Protein AF-A0A0C2DU98-F1 (afdb_monomer)

Radius of gyration: 19.44 Å; Cα contacts (8 Å, |Δi|>4): 307; chains: 1; bounding box: 55×25×61 Å

pLDDT: mean 84.35, std 16.74, range [26.11, 98.25]

Structure (mmCIF, N/CA/C/O backbone):
data_AF-A0A0C2DU98-F1
#
_entry.id   AF-A0A0C2DU98-F1
#
loop_
_atom_site.group_PDB
_atom_site.id
_atom_site.type_symbol
_atom_site.label_atom_id
_atom_site.label_alt_id
_atom_site.label_comp_id
_atom_site.label_asym_id
_atom_site.label_entity_id
_atom_site.label_seq_id
_atom_site.pdbx_PDB_ins_code
_atom_site.Cartn_x
_atom_site.Cartn_y
_atom_site.Cartn_z
_atom_site.occupancy
_atom_site.B_iso_or_equiv
_atom_site.auth_seq_id
_atom_site.auth_comp_id
_atom_site.auth_asym_id
_atom_site.auth_atom_id
_atom_site.pdbx_PDB_model_num
ATOM 1 N N . MET A 1 1 ? 18.887 5.650 15.869 1.00 29.69 1 MET A N 1
ATOM 2 C CA . MET A 1 1 ? 17.649 5.194 15.207 1.00 29.69 1 MET A CA 1
ATOM 3 C C . MET A 1 1 ? 17.100 6.377 14.426 1.00 29.69 1 MET A C 1
ATOM 5 O O . MET A 1 1 ? 16.508 7.263 15.023 1.00 29.69 1 MET A O 1
ATOM 9 N N . LEU A 1 2 ? 17.440 6.481 13.140 1.00 26.11 2 LEU A N 1
ATOM 10 C CA . LEU A 1 2 ? 16.954 7.560 12.277 1.00 26.11 2 LEU A CA 1
ATOM 11 C C . LEU A 1 2 ? 15.523 7.211 11.868 1.00 26.11 2 LEU A C 1
ATOM 13 O O . LEU A 1 2 ? 15.318 6.303 11.069 1.00 26.11 2 LEU A O 1
ATOM 17 N N . ILE A 1 3 ? 14.541 7.896 12.451 1.00 34.53 3 ILE A N 1
ATOM 18 C CA . ILE A 1 3 ? 13.181 7.912 11.914 1.00 34.53 3 ILE A CA 1
ATOM 19 C C . ILE A 1 3 ? 13.256 8.842 10.704 1.00 34.53 3 ILE A C 1
ATOM 21 O O . ILE A 1 3 ? 13.202 10.062 10.845 1.00 34.53 3 ILE A O 1
ATOM 25 N N . ALA A 1 4 ? 13.499 8.278 9.523 1.00 40.28 4 ALA A N 1
ATOM 26 C CA . ALA A 1 4 ? 13.265 9.008 8.291 1.00 40.28 4 ALA A CA 1
ATOM 27 C C . ALA A 1 4 ? 11.758 9.279 8.236 1.00 40.28 4 ALA A C 1
ATOM 29 O O . ALA A 1 4 ? 10.958 8.347 8.179 1.00 40.28 4 ALA A O 1
ATOM 30 N N . TYR A 1 5 ? 11.364 10.548 8.331 1.00 46.00 5 TYR A N 1
ATOM 31 C CA . TYR A 1 5 ? 10.004 10.964 8.016 1.00 46.00 5 TYR A CA 1
ATOM 32 C C . TYR A 1 5 ? 9.820 10.739 6.513 1.00 46.00 5 TYR A C 1
ATOM 34 O O . TYR A 1 5 ? 10.169 11.591 5.700 1.00 46.00 5 TYR A O 1
ATOM 42 N N . TYR A 1 6 ? 9.389 9.539 6.134 1.00 60.34 6 TYR A N 1
ATOM 43 C CA . TYR A 1 6 ? 9.126 9.200 4.744 1.00 60.34 6 TYR A CA 1
ATOM 44 C C . TYR A 1 6 ? 7.938 10.042 4.269 1.00 60.34 6 TYR A C 1
ATOM 46 O O . TYR A 1 6 ? 6.834 9.93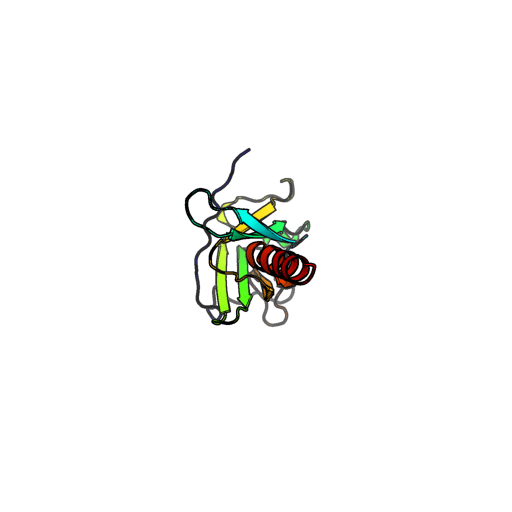1 4.803 1.00 60.34 6 TYR A O 1
ATOM 54 N N . ILE A 1 7 ? 8.177 10.936 3.307 1.00 71.88 7 ILE A N 1
ATOM 55 C CA . ILE A 1 7 ? 7.128 11.786 2.742 1.00 71.88 7 ILE A CA 1
ATOM 56 C C . ILE A 1 7 ? 6.336 10.937 1.751 1.00 71.88 7 ILE A C 1
ATOM 58 O O . ILE A 1 7 ? 6.823 10.594 0.675 1.00 71.88 7 ILE A O 1
ATOM 62 N N . PHE A 1 8 ? 5.110 10.599 2.133 1.00 82.88 8 PHE A N 1
ATOM 63 C CA . PHE A 1 8 ? 4.113 10.051 1.225 1.00 82.88 8 PHE A CA 1
ATOM 64 C C . PHE A 1 8 ? 3.344 11.196 0.578 1.00 82.88 8 PHE A C 1
ATOM 66 O O . PHE A 1 8 ? 2.906 12.121 1.263 1.00 82.88 8 PHE A O 1
ATOM 73 N N . ILE A 1 9 ? 3.161 11.120 -0.737 1.00 90.44 9 ILE A N 1
ATOM 74 C CA . ILE A 1 9 ? 2.390 12.102 -1.503 1.00 90.44 9 ILE A CA 1
ATOM 75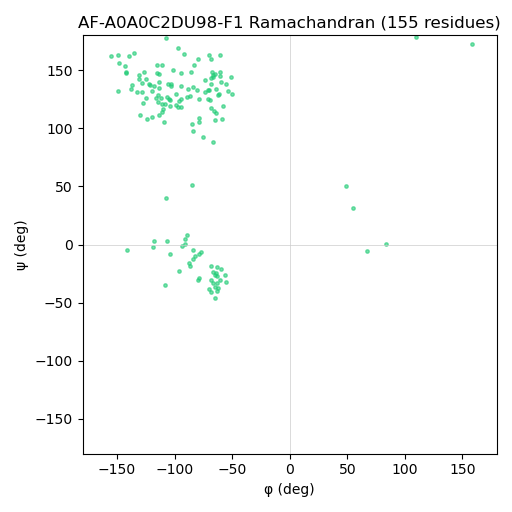 C C . ILE A 1 9 ? 1.059 11.465 -1.894 1.00 90.44 9 ILE A C 1
ATOM 77 O O . ILE A 1 9 ? 1.045 10.377 -2.466 1.00 90.44 9 ILE A O 1
ATOM 81 N N . THR A 1 10 ? -0.054 12.128 -1.587 1.00 93.00 10 THR A N 1
ATOM 82 C CA . THR A 1 10 ? -1.385 11.709 -2.047 1.00 93.00 10 THR A CA 1
ATOM 83 C C . THR A 1 10 ? -1.518 11.961 -3.547 1.00 93.00 10 THR A C 1
ATOM 85 O O . THR A 1 10 ? -1.188 13.049 -4.014 1.00 93.00 10 THR A O 1
ATOM 88 N N . VAL A 1 11 ? -2.025 10.975 -4.285 1.00 94.88 11 VAL A N 1
ATOM 89 C CA . VAL A 1 11 ? -2.201 11.026 -5.746 1.00 94.88 11 VAL A CA 1
ATOM 90 C C . VAL A 1 11 ? -3.566 10.480 -6.152 1.00 94.88 11 VAL A C 1
ATOM 92 O O . VAL A 1 11 ? -4.213 9.771 -5.374 1.00 94.88 11 VAL A O 1
ATOM 95 N N . ASP A 1 12 ? -3.986 10.749 -7.389 1.00 95.12 12 ASP A N 1
ATOM 96 C CA . ASP A 1 12 ? -5.127 10.035 -7.968 1.00 95.12 12 ASP A CA 1
ATOM 97 C C . ASP A 1 12 ? -4.748 8.562 -8.208 1.00 95.12 12 ASP A C 1
ATOM 99 O O . ASP A 1 12 ? -3.649 8.238 -8.666 1.00 95.12 12 ASP A O 1
ATOM 103 N N . CYS A 1 13 ? -5.648 7.630 -7.894 1.00 95.06 13 CYS A N 1
ATOM 104 C CA . CYS A 1 13 ? -5.353 6.204 -8.031 1.00 95.06 13 CYS A CA 1
ATOM 105 C C . CYS A 1 13 ? -5.091 5.7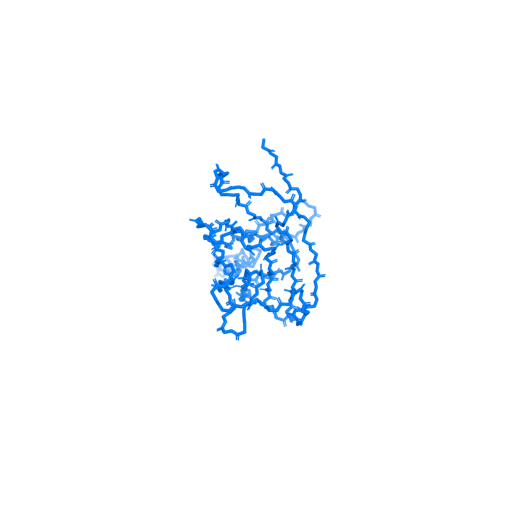56 -9.476 1.00 95.06 13 CYS A C 1
ATOM 107 O O . CYS A 1 13 ? -4.320 4.809 -9.688 1.00 95.06 13 CYS A O 1
ATOM 109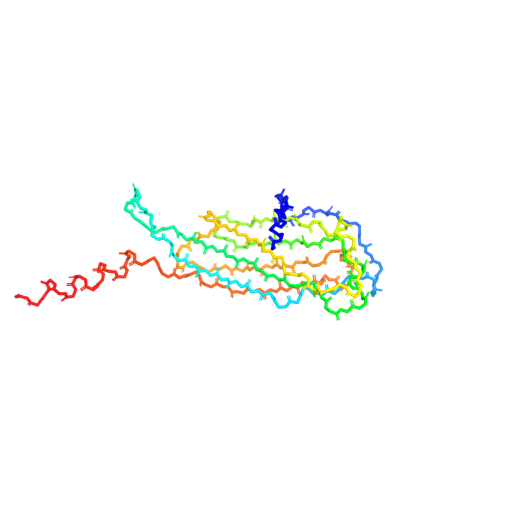 N N . ASN A 1 14 ? -5.669 6.460 -10.450 1.00 94.75 14 ASN A N 1
ATOM 110 C CA . ASN A 1 14 ? -5.496 6.243 -11.883 1.00 94.75 14 ASN A CA 1
ATOM 111 C C . ASN A 1 14 ? -4.350 7.076 -12.475 1.00 94.75 14 ASN A C 1
ATOM 113 O O . ASN A 1 14 ? -4.090 6.987 -13.676 1.00 94.75 14 ASN A O 1
ATOM 117 N N . GLU A 1 15 ? -3.652 7.871 -11.659 1.00 93.69 15 GLU A N 1
ATOM 118 C CA . GLU A 1 15 ? -2.535 8.684 -12.121 1.00 93.69 15 GLU A CA 1
ATOM 119 C C . GLU A 1 15 ? -1.412 7.808 -12.688 1.00 93.69 15 GLU A C 1
ATOM 121 O O . GLU A 1 15 ? -0.927 6.852 -12.065 1.00 93.69 15 GLU A O 1
ATOM 126 N N . LYS A 1 16 ? -0.972 8.159 -13.899 1.00 92.50 16 LYS A N 1
ATOM 127 C CA . LYS A 1 16 ? 0.179 7.535 -14.542 1.00 92.50 16 LYS A CA 1
ATOM 128 C C . LYS A 1 16 ? 1.458 8.213 -14.050 1.00 92.50 16 LYS A C 1
ATOM 130 O O . LYS A 1 16 ? 1.869 9.236 -14.582 1.00 92.50 16 LYS A O 1
ATOM 135 N N . LEU A 1 17 ? 2.102 7.595 -13.065 1.00 93.38 17 LEU A N 1
ATOM 136 C CA . LEU A 1 17 ? 3.304 8.139 -12.417 1.00 93.38 17 LEU A CA 1
ATOM 137 C C . LEU A 1 17 ? 4.590 7.937 -13.234 1.00 93.38 17 LEU A C 1
ATOM 139 O O . LEU A 1 17 ? 5.533 8.712 -13.113 1.00 93.38 17 LEU A O 1
ATOM 143 N N . PHE A 1 18 ? 4.645 6.881 -14.050 1.00 94.56 18 PHE A N 1
ATOM 144 C CA . PHE A 1 18 ? 5.806 6.539 -14.872 1.00 94.56 18 PHE A CA 1
ATOM 145 C C . PHE A 1 18 ? 5.368 5.976 -16.222 1.00 94.56 18 PHE A C 1
ATOM 147 O O . PHE A 1 18 ? 4.305 5.358 -16.343 1.00 94.56 18 PHE A O 1
ATOM 154 N N . ASP A 1 19 ? 6.218 6.137 -17.233 1.00 95.81 19 ASP A N 1
ATOM 155 C CA . ASP A 1 19 ? 6.060 5.412 -18.487 1.00 95.81 19 ASP A CA 1
ATOM 156 C C . ASP A 1 19 ? 6.328 3.910 -18.301 1.00 95.81 19 ASP A C 1
ATOM 158 O O . ASP A 1 19 ? 7.212 3.541 -17.519 1.00 95.81 19 ASP A O 1
ATOM 162 N N . PRO A 1 20 ? 5.583 3.034 -19.007 1.00 95.50 20 PRO A N 1
ATOM 163 C CA . PRO A 1 20 ? 5.818 1.602 -18.939 1.00 95.50 20 PRO A CA 1
ATOM 164 C C . PRO A 1 20 ? 7.232 1.239 -19.386 1.00 95.50 20 PRO A C 1
ATOM 166 O O . PRO A 1 20 ? 7.739 1.760 -20.381 1.00 95.50 20 PRO A O 1
ATOM 169 N N . VAL A 1 21 ? 7.847 0.295 -18.680 1.00 95.94 21 VAL A N 1
ATOM 170 C CA . VAL A 1 21 ? 9.142 -0.278 -19.064 1.00 95.94 21 VAL A CA 1
ATOM 171 C C . VAL A 1 21 ? 8.965 -1.522 -19.934 1.00 95.94 21 VAL A C 1
ATOM 173 O O . VAL A 1 21 ? 7.885 -2.112 -20.003 1.00 95.94 21 VAL A O 1
ATOM 176 N N . ALA A 1 22 ? 10.037 -1.935 -20.615 1.00 95.50 22 ALA A N 1
ATOM 177 C CA . ALA A 1 22 ? 10.047 -3.189 -21.366 1.00 95.50 22 ALA A CA 1
ATOM 178 C C . ALA A 1 22 ? 9.803 -4.395 -20.439 1.00 95.50 22 ALA A C 1
ATOM 180 O O . ALA A 1 22 ? 10.229 -4.393 -19.284 1.00 95.50 22 ALA A O 1
ATOM 181 N N . THR A 1 23 ? 9.160 -5.443 -20.955 1.00 94.62 23 THR A N 1
ATOM 182 C CA . THR A 1 23 ? 8.956 -6.703 -20.225 1.00 94.62 23 THR A CA 1
ATOM 183 C C . THR A 1 23 ? 10.280 -7.259 -19.695 1.00 94.62 23 THR A C 1
ATOM 185 O O . THR A 1 23 ? 11.271 -7.330 -20.423 1.00 94.62 23 THR A O 1
ATOM 188 N N . GLY A 1 24 ? 10.301 -7.642 -18.417 1.00 91.81 24 GLY A N 1
ATOM 189 C CA . GLY A 1 24 ? 11.496 -8.109 -17.713 1.00 91.81 24 GLY A CA 1
ATOM 190 C C . GLY A 1 24 ? 12.378 -6.984 -17.161 1.00 91.81 24 GLY A C 1
ATOM 191 O O . GLY A 1 24 ? 13.411 -7.264 -16.553 1.00 91.81 24 GLY A O 1
ATOM 192 N N . ARG A 1 25 ? 11.993 -5.715 -17.360 1.00 93.62 25 ARG A N 1
ATOM 193 C CA . ARG A 1 25 ? 12.616 -4.537 -16.730 1.00 93.62 25 ARG A CA 1
ATOM 194 C C . ARG A 1 25 ? 11.745 -3.923 -15.636 1.00 93.62 25 ARG A C 1
ATOM 196 O O . ARG A 1 25 ? 12.133 -2.901 -15.074 1.00 93.62 25 ARG A O 1
ATOM 203 N N . GLU A 1 26 ? 10.593 -4.517 -15.335 1.00 94.19 26 GLU A N 1
ATOM 204 C CA . GLU A 1 26 ? 9.825 -4.155 -14.148 1.00 94.19 26 GLU A CA 1
ATOM 205 C C . GLU A 1 26 ? 10.595 -4.497 -12.855 1.00 94.19 26 GLU A C 1
ATOM 207 O O . GLU A 1 26 ? 11.345 -5.482 -12.816 1.00 94.19 26 GLU A O 1
ATOM 212 N N . PRO A 1 27 ? 10.437 -3.702 -11.783 1.00 93.94 27 PRO A N 1
ATOM 213 C CA . PRO A 1 27 ? 11.022 -4.019 -10.498 1.00 93.94 27 PRO A CA 1
ATOM 214 C C . PRO A 1 27 ? 10.313 -5.223 -9.865 1.00 93.94 27 PRO A C 1
ATOM 216 O O . PRO A 1 27 ? 9.194 -5.586 -10.232 1.00 93.94 27 PRO A O 1
ATOM 219 N N . PRO A 1 28 ? 10.938 -5.847 -8.869 1.00 93.56 28 PRO A N 1
ATOM 220 C CA . PRO A 1 28 ? 10.288 -6.866 -8.058 1.00 93.56 28 PRO A CA 1
ATOM 221 C C . PRO A 1 28 ? 9.172 -6.317 -7.159 1.00 93.56 28 PRO A C 1
ATOM 223 O O . PRO A 1 28 ? 9.135 -5.140 -6.800 1.00 93.56 28 PRO A O 1
ATOM 226 N N . GLU A 1 29 ? 8.295 -7.218 -6.728 1.00 95.44 29 GLU A N 1
ATOM 227 C CA . GLU A 1 29 ? 7.263 -6.967 -5.719 1.00 95.44 29 GLU A CA 1
ATOM 228 C C . GLU A 1 29 ? 7.873 -6.691 -4.343 1.00 95.44 29 GLU A C 1
ATOM 230 O O . GLU A 1 29 ? 8.875 -7.308 -3.977 1.00 95.44 29 GLU A O 1
ATOM 235 N N . ALA A 1 30 ? 7.244 -5.787 -3.584 1.00 94.12 30 ALA A N 1
ATOM 236 C CA . ALA A 1 30 ? 7.582 -5.506 -2.190 1.00 94.12 30 ALA A CA 1
ATOM 237 C C . ALA A 1 30 ? 7.653 -6.789 -1.348 1.00 94.12 30 ALA A C 1
ATOM 239 O O . ALA A 1 30 ? 6.848 -7.705 -1.519 1.00 94.12 30 ALA A O 1
ATOM 240 N N . HIS A 1 31 ? 8.582 -6.838 -0.395 1.00 91.94 31 HIS A N 1
ATOM 241 C CA . HIS A 1 31 ? 8.740 -7.995 0.479 1.00 91.94 31 HIS A CA 1
ATOM 242 C C . HIS A 1 31 ? 8.112 -7.747 1.855 1.00 91.94 31 HIS A C 1
ATOM 244 O O . HIS A 1 31 ? 8.077 -6.614 2.331 1.00 91.94 31 HIS A O 1
ATOM 250 N N . ASP A 1 32 ? 7.639 -8.818 2.502 1.00 94.06 32 ASP A N 1
ATOM 251 C CA . ASP A 1 32 ? 7.171 -8.807 3.896 1.00 94.06 32 ASP A CA 1
ATOM 252 C C . ASP A 1 32 ? 6.194 -7.657 4.217 1.00 94.06 32 ASP A C 1
ATOM 254 O O . ASP A 1 32 ? 6.384 -6.901 5.171 1.00 94.06 32 ASP A O 1
ATOM 258 N N . VAL A 1 33 ? 5.154 -7.503 3.388 1.00 96.69 33 VAL A N 1
ATOM 259 C CA . VAL A 1 33 ? 4.087 -6.515 3.610 1.00 96.69 33 VAL A CA 1
ATOM 260 C C . VAL A 1 33 ? 3.251 -6.928 4.822 1.00 96.69 33 VAL A C 1
ATOM 262 O O . VAL A 1 33 ? 2.694 -8.031 4.857 1.00 96.69 33 VAL A O 1
ATOM 265 N N . ARG A 1 34 ? 3.135 -6.029 5.798 1.00 97.50 34 ARG A N 1
ATOM 266 C CA . ARG A 1 34 ? 2.391 -6.204 7.048 1.00 97.50 34 ARG A CA 1
ATOM 267 C C . ARG A 1 34 ? 1.407 -5.063 7.242 1.00 97.50 34 ARG A C 1
ATOM 269 O O . ARG A 1 34 ? 1.655 -3.940 6.812 1.00 97.50 34 ARG A O 1
ATOM 276 N N . VAL A 1 35 ? 0.299 -5.385 7.897 1.00 97.81 35 VAL A N 1
ATOM 277 C CA . VAL A 1 35 ? -0.740 -4.437 8.293 1.00 97.81 35 VAL A CA 1
ATOM 278 C C . VAL A 1 35 ? -1.009 -4.696 9.765 1.00 97.81 35 VAL A C 1
ATOM 280 O O . VAL A 1 35 ? -1.512 -5.761 10.120 1.00 97.81 35 VAL A O 1
ATOM 283 N N . GLU A 1 36 ? -0.630 -3.751 10.611 1.00 97.44 36 GLU A N 1
ATOM 284 C CA . GLU A 1 36 ? -0.778 -3.835 12.058 1.00 97.44 36 GLU A CA 1
ATOM 285 C C . GLU A 1 36 ? -1.735 -2.734 12.510 1.00 97.44 36 GLU A C 1
ATOM 287 O O . GLU A 1 36 ? -1.561 -1.568 12.170 1.00 97.44 36 GLU A O 1
ATOM 292 N N . ALA A 1 37 ? -2.778 -3.105 13.247 1.00 95.75 37 ALA A N 1
ATOM 293 C CA . ALA A 1 37 ? -3.822 -2.184 13.679 1.00 95.75 37 ALA A CA 1
ATOM 294 C C . ALA A 1 37 ? -4.034 -2.306 15.186 1.00 95.75 37 ALA A C 1
ATOM 296 O O . ALA A 1 37 ? -4.199 -3.412 15.708 1.00 95.75 37 ALA A O 1
ATOM 297 N N . PHE A 1 38 ? -4.053 -1.176 15.888 1.00 92.62 38 PHE A N 1
ATOM 298 C CA . PHE A 1 38 ? -4.279 -1.139 17.328 1.00 92.62 38 PHE A CA 1
ATOM 299 C C . PHE A 1 38 ? -5.126 0.062 17.747 1.00 92.62 38 PHE A C 1
ATOM 301 O O . PHE A 1 38 ? -5.085 1.137 17.153 1.00 92.62 38 PHE A O 1
ATOM 308 N N . ALA A 1 39 ? -5.915 -0.137 18.800 1.00 91.62 39 ALA A N 1
ATOM 309 C CA . ALA A 1 39 ? -6.742 0.900 19.395 1.00 91.62 39 ALA A CA 1
ATOM 310 C C . ALA A 1 39 ? -5.947 1.645 20.474 1.00 91.62 39 ALA A C 1
ATOM 312 O O . ALA A 1 39 ? -5.427 1.029 21.406 1.00 91.62 39 ALA A O 1
ATOM 313 N N . LYS A 1 40 ? -5.887 2.972 20.382 1.00 88.31 40 LYS A N 1
ATOM 314 C CA . LYS A 1 40 ? -5.267 3.842 21.381 1.00 88.31 40 LYS A CA 1
ATOM 315 C C . LYS A 1 40 ? -6.345 4.543 22.199 1.00 88.31 40 LYS A C 1
ATOM 317 O O . LYS A 1 40 ? -7.216 5.205 21.643 1.00 88.31 40 LYS A O 1
ATOM 322 N N . ALA A 1 41 ? -6.289 4.413 23.522 1.00 85.88 41 ALA A N 1
ATOM 323 C CA . ALA A 1 41 ? -7.173 5.161 24.413 1.00 85.88 41 ALA A CA 1
ATOM 324 C C . ALA A 1 41 ? -6.803 6.653 24.405 1.00 85.88 41 ALA A C 1
ATOM 326 O O . ALA A 1 41 ? -5.627 7.009 24.538 1.00 85.88 41 ALA A O 1
ATOM 327 N N . MET A 1 42 ? -7.801 7.526 24.270 1.00 83.44 42 MET A N 1
ATOM 328 C CA . MET A 1 42 ? -7.588 8.972 24.212 1.00 83.44 42 MET A CA 1
ATOM 329 C C . MET A 1 42 ? -7.754 9.593 25.600 1.00 83.44 42 MET A C 1
ATOM 331 O O . MET A 1 42 ? -8.817 9.544 26.202 1.00 83.44 42 MET A O 1
ATOM 335 N N . ALA A 1 43 ? -6.696 10.214 26.128 1.00 73.00 43 ALA A N 1
ATOM 336 C CA . ALA A 1 43 ? -6.688 10.719 27.507 1.00 73.00 43 ALA A CA 1
ATOM 337 C C . ALA A 1 43 ? -7.632 11.915 27.762 1.00 73.00 43 ALA A C 1
ATOM 339 O O . ALA A 1 43 ? -7.915 12.234 28.912 1.00 73.00 43 ALA A O 1
ATOM 340 N N . ARG A 1 44 ? -8.076 12.618 26.710 1.00 68.06 44 ARG A N 1
ATOM 341 C CA . ARG A 1 44 ? -8.884 13.853 26.809 1.00 68.06 44 ARG A CA 1
ATOM 342 C C . ARG A 1 44 ? -10.273 13.749 26.172 1.00 68.06 44 ARG A C 1
ATOM 344 O O . ARG A 1 44 ? -11.019 14.721 26.211 1.00 68.06 44 ARG A O 1
ATOM 351 N N . GLN A 1 45 ? -10.608 12.611 25.572 1.00 65.38 45 GLN A N 1
ATOM 352 C CA . GLN A 1 45 ? -11.898 12.355 24.933 1.00 65.38 45 GLN A CA 1
ATOM 353 C C . GLN A 1 45 ? -12.348 10.947 25.312 1.00 65.38 45 GLN A C 1
ATOM 355 O O . GLN A 1 45 ? -11.533 10.028 25.299 1.00 65.38 45 GLN A O 1
ATOM 360 N N . GLU A 1 46 ? -13.627 10.762 25.638 1.00 67.06 46 GLU A N 1
ATOM 361 C CA . GLU A 1 46 ? -14.176 9.412 25.773 1.00 67.06 46 GLU A CA 1
ATOM 362 C C . GLU A 1 46 ? -14.145 8.730 24.401 1.00 67.06 46 GLU A C 1
ATOM 364 O O . GLU A 1 46 ? -14.908 9.084 23.505 1.00 67.06 46 GLU A O 1
ATOM 369 N N . GLY A 1 47 ? -13.232 7.775 24.218 1.00 81.31 47 GLY A N 1
ATOM 370 C CA . GLY A 1 47 ? -13.128 7.025 22.972 1.00 81.31 47 GLY A CA 1
ATOM 371 C C . GLY A 1 47 ? -11.768 6.376 22.741 1.00 81.31 47 GLY A C 1
ATOM 372 O O . GLY A 1 47 ? -10.795 6.599 23.470 1.00 81.31 47 GLY A O 1
ATOM 373 N N . HIS A 1 48 ? -11.719 5.567 21.687 1.00 88.25 48 HIS A N 1
ATOM 374 C CA . HIS A 1 48 ? -10.494 4.980 21.162 1.00 88.25 48 HIS A CA 1
ATOM 375 C C . HIS A 1 48 ? -10.224 5.556 19.778 1.00 88.25 48 HIS A C 1
ATOM 377 O O . HIS A 1 48 ? 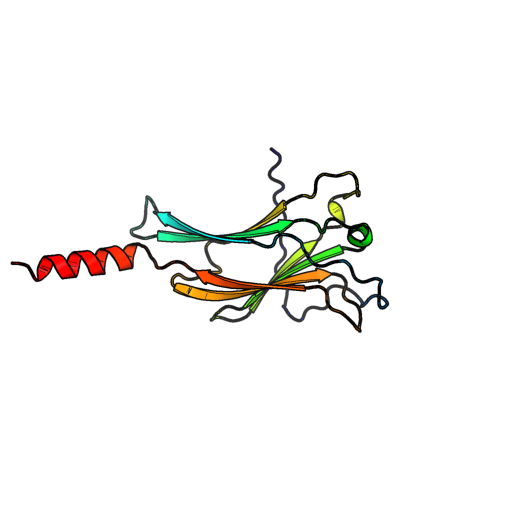-11.141 5.716 18.977 1.00 88.25 48 HIS A O 1
ATOM 383 N N . GLN A 1 49 ? -8.960 5.833 19.493 1.00 90.94 49 GLN A N 1
ATOM 384 C CA . GLN A 1 49 ? -8.491 6.170 18.160 1.00 90.94 49 GLN A CA 1
ATOM 385 C C . GLN A 1 49 ? -7.881 4.915 17.538 1.00 90.94 49 GLN A C 1
ATOM 387 O O . GLN A 1 49 ? -7.063 4.243 18.172 1.00 90.94 49 GLN A O 1
ATOM 392 N N . LEU A 1 50 ? -8.293 4.568 16.321 1.00 93.12 50 LEU A N 1
ATOM 393 C CA . LEU A 1 50 ? -7.674 3.479 15.575 1.00 93.12 50 LEU A CA 1
ATOM 394 C C . LEU A 1 50 ? -6.364 3.982 14.966 1.00 93.12 50 LEU A C 1
ATOM 396 O O . LEU A 1 50 ? -6.367 4.979 14.255 1.00 93.12 50 LEU A O 1
ATOM 400 N N . HIS A 1 51 ? -5.259 3.294 15.238 1.00 95.19 51 HIS A N 1
ATOM 401 C CA . HIS A 1 51 ? -3.970 3.539 14.602 1.00 95.19 51 HIS A CA 1
ATOM 402 C C . HIS A 1 51 ? -3.596 2.318 13.764 1.00 95.19 51 HIS A C 1
ATOM 404 O O . HIS A 1 51 ? -3.633 1.187 14.256 1.00 95.19 51 HIS A O 1
ATOM 410 N N . VAL A 1 52 ? -3.244 2.546 12.501 1.00 95.94 52 VAL A N 1
ATOM 411 C CA . VAL A 1 52 ? -2.867 1.492 11.555 1.00 95.94 52 VAL A CA 1
ATOM 412 C C . VAL A 1 52 ? -1.493 1.798 10.981 1.00 95.94 52 VAL A C 1
ATOM 414 O O . VAL A 1 52 ? -1.287 2.882 10.439 1.00 95.94 52 VAL A O 1
ATOM 417 N N . ASP A 1 53 ? -0.581 0.834 11.079 1.00 96.50 53 ASP A N 1
ATOM 418 C CA . ASP A 1 53 ? 0.729 0.835 10.432 1.00 96.50 53 ASP A CA 1
ATOM 419 C C . ASP A 1 53 ? 0.745 -0.188 9.292 1.00 96.50 53 ASP A C 1
ATOM 421 O O . ASP A 1 53 ? 0.522 -1.387 9.488 1.00 96.50 53 ASP A O 1
ATOM 425 N N . ILE A 1 54 ? 1.013 0.289 8.082 1.00 97.31 54 ILE A N 1
ATOM 426 C CA . ILE A 1 54 ? 1.294 -0.550 6.922 1.00 97.31 54 ILE A CA 1
ATOM 427 C C . ILE A 1 54 ? 2.791 -0.482 6.683 1.00 97.31 54 ILE A C 1
ATOM 429 O O . ILE A 1 54 ? 3.323 0.585 6.381 1.00 97.31 54 ILE A O 1
ATOM 433 N N . SER A 1 55 ? 3.469 -1.623 6.766 1.00 95.88 55 SER A N 1
ATOM 434 C CA . SER A 1 55 ? 4.919 -1.672 6.609 1.00 95.88 55 SER A CA 1
ATOM 435 C C . SER A 1 55 ? 5.375 -2.737 5.628 1.00 95.88 55 SER A C 1
ATOM 437 O O . SER A 1 55 ? 4.780 -3.806 5.522 1.00 95.88 55 SER A O 1
ATOM 439 N N . TRP A 1 56 ? 6.451 -2.458 4.902 1.00 95.06 56 TRP A N 1
ATOM 440 C CA . TRP A 1 56 ? 7.024 -3.371 3.912 1.00 95.06 56 TRP A CA 1
ATOM 441 C C . TRP A 1 56 ? 8.532 -3.183 3.809 1.00 95.06 56 TRP A C 1
ATOM 443 O O . TRP A 1 56 ? 9.082 -2.179 4.260 1.00 95.06 56 TRP A O 1
ATOM 453 N N . GLN A 1 57 ? 9.206 -4.161 3.219 1.00 90.94 57 GLN A N 1
ATOM 454 C CA . GLN A 1 57 ? 10.647 -4.144 3.005 1.00 90.94 57 GLN A CA 1
ATOM 455 C C . GLN A 1 57 ? 10.997 -4.004 1.530 1.00 90.94 57 GLN A C 1
ATOM 457 O O . GLN A 1 57 ? 10.244 -4.431 0.644 1.00 90.94 57 GLN A O 1
ATOM 462 N N . MET A 1 58 ? 12.190 -3.456 1.280 1.00 87.31 58 MET A N 1
ATOM 463 C CA . MET A 1 58 ? 12.794 -3.535 -0.044 1.00 87.31 58 MET A CA 1
ATOM 464 C C . MET A 1 58 ? 12.902 -4.998 -0.492 1.00 87.31 58 MET A C 1
ATOM 466 O O . MET A 1 58 ? 13.297 -5.861 0.304 1.00 87.31 58 MET A O 1
ATOM 470 N N . PRO A 1 59 ? 12.599 -5.303 -1.762 1.00 84.31 59 PRO A N 1
ATOM 471 C CA . PRO A 1 59 ? 12.727 -6.663 -2.259 1.00 84.31 59 PRO A CA 1
ATOM 472 C C . PRO A 1 59 ? 14.204 -7.089 -2.219 1.00 84.31 59 PRO A C 1
ATOM 474 O O . PRO A 1 59 ? 15.074 -6.317 -2.634 1.00 84.31 59 PRO A O 1
ATOM 477 N N . PRO A 1 60 ? 14.537 -8.292 -1.725 1.00 79.56 60 PRO A N 1
ATOM 478 C CA . PRO A 1 60 ? 15.926 -8.700 -1.522 1.00 79.56 60 PRO A CA 1
ATOM 479 C C . PRO A 1 60 ? 16.543 -9.279 -2.809 1.00 79.56 60 PRO A C 1
ATOM 481 O O . PRO A 1 60 ? 17.056 -10.394 -2.808 1.00 79.56 60 PRO A O 1
ATOM 484 N N . ASN A 1 61 ? 16.445 -8.575 -3.942 1.00 79.50 61 ASN A N 1
ATOM 485 C CA . ASN A 1 61 ? 17.011 -9.039 -5.214 1.00 79.50 61 ASN A CA 1
ATOM 486 C C . ASN A 1 61 ? 17.676 -7.918 -6.023 1.00 79.50 61 ASN A C 1
ATOM 488 O O . ASN A 1 61 ? 17.419 -6.736 -5.814 1.00 79.50 61 ASN A O 1
ATOM 492 N N . ASN A 1 62 ? 18.516 -8.307 -6.985 1.00 78.25 62 ASN A N 1
ATOM 493 C CA . ASN A 1 62 ? 19.307 -7.371 -7.791 1.00 78.25 62 ASN A CA 1
ATOM 494 C C . ASN A 1 62 ? 18.443 -6.450 -8.666 1.00 78.25 62 ASN A C 1
ATOM 496 O O . ASN A 1 62 ? 18.868 -5.352 -9.008 1.00 78.25 62 ASN A O 1
ATOM 500 N N . ASN A 1 63 ? 17.221 -6.861 -9.013 1.00 83.62 63 ASN A N 1
ATOM 501 C CA . ASN A 1 63 ? 16.315 -6.036 -9.813 1.00 83.62 63 ASN A CA 1
ATOM 502 C C . ASN A 1 63 ? 15.661 -4.919 -8.987 1.00 83.62 63 ASN A C 1
ATOM 504 O O . ASN A 1 63 ? 15.015 -4.046 -9.560 1.00 83.62 63 ASN A O 1
ATOM 508 N N . SER A 1 64 ? 15.863 -4.882 -7.668 1.00 84.69 64 SER A N 1
ATOM 509 C CA . SER A 1 64 ? 15.439 -3.771 -6.811 1.00 84.69 64 SER A CA 1
ATOM 510 C C . SER A 1 64 ? 16.061 -2.431 -7.198 1.00 84.69 64 SER A C 1
ATOM 512 O O . SER A 1 64 ? 15.466 -1.398 -6.919 1.00 84.69 64 SER A O 1
ATOM 514 N N . VAL A 1 65 ? 17.191 -2.426 -7.918 1.00 85.56 65 VAL A N 1
ATOM 515 C CA . VAL A 1 65 ? 17.777 -1.198 -8.494 1.00 85.56 65 VAL A CA 1
ATOM 516 C C . VAL A 1 65 ? 16.869 -0.538 -9.540 1.00 85.56 65 VAL A C 1
ATOM 518 O O . VAL A 1 65 ? 17.047 0.630 -9.871 1.00 85.56 65 VAL A O 1
ATOM 521 N N . LEU A 1 66 ? 15.914 -1.291 -10.097 1.00 89.94 66 LEU A N 1
ATOM 522 C CA . LEU A 1 66 ? 14.939 -0.799 -11.072 1.00 89.94 66 LEU A CA 1
ATOM 523 C C . LEU A 1 66 ? 13.733 -0.139 -10.394 1.00 89.94 66 LEU A C 1
ATOM 525 O O . LEU A 1 66 ? 12.935 0.510 -11.073 1.00 89.94 66 LEU A O 1
ATOM 529 N N . LEU A 1 67 ? 13.584 -0.311 -9.077 1.00 91.56 67 LEU A N 1
ATOM 530 C CA . LEU A 1 67 ? 12.487 0.267 -8.320 1.00 91.56 67 LEU A CA 1
ATOM 531 C C . LEU A 1 67 ? 12.680 1.778 -8.215 1.00 91.56 67 LEU A C 1
ATOM 533 O O . LEU A 1 67 ? 13.710 2.261 -7.751 1.00 91.56 67 LEU A O 1
ATOM 537 N N . ARG A 1 68 ? 11.657 2.521 -8.632 1.00 92.19 68 ARG A N 1
ATOM 538 C CA . ARG A 1 68 ? 11.633 3.983 -8.532 1.00 92.19 68 ARG A CA 1
ATOM 539 C C . ARG A 1 68 ? 10.669 4.467 -7.474 1.00 92.19 68 ARG A C 1
ATOM 541 O O . ARG A 1 68 ? 10.960 5.439 -6.801 1.00 92.19 68 ARG A O 1
ATOM 548 N N . ALA A 1 69 ? 9.547 3.787 -7.285 1.00 93.75 69 ALA A N 1
ATOM 549 C CA . ALA A 1 69 ? 8.594 4.156 -6.252 1.00 93.75 69 ALA A CA 1
ATOM 550 C C . ALA A 1 69 ? 7.748 2.963 -5.821 1.00 93.75 69 ALA A C 1
ATOM 552 O O . ALA A 1 69 ? 7.596 1.987 -6.561 1.00 93.75 69 ALA A O 1
ATOM 553 N N . PHE A 1 70 ? 7.126 3.107 -4.658 1.00 95.31 70 PHE A N 1
ATOM 554 C CA . PHE A 1 70 ? 5.955 2.336 -4.279 1.00 95.31 70 PHE A CA 1
ATOM 555 C C . PHE A 1 70 ? 4.698 3.197 -4.414 1.00 95.31 70 PHE A C 1
ATOM 557 O O . PHE A 1 70 ? 4.702 4.363 -4.015 1.00 95.31 70 PHE A O 1
ATOM 564 N N . LYS A 1 71 ? 3.613 2.622 -4.941 1.00 97.00 71 LYS A N 1
ATOM 565 C CA . LYS A 1 71 ? 2.267 3.208 -4.852 1.00 97.00 71 LYS A CA 1
ATOM 566 C C . LYS A 1 71 ? 1.418 2.343 -3.929 1.00 97.00 71 LYS A C 1
ATOM 568 O O . LYS A 1 71 ? 1.237 1.161 -4.199 1.00 97.00 71 LYS A O 1
ATOM 573 N N . LEU A 1 72 ? 0.904 2.925 -2.856 1.00 97.69 72 LEU A N 1
ATOM 574 C CA . LEU A 1 72 ? -0.004 2.294 -1.908 1.00 97.69 72 LEU A CA 1
ATOM 575 C C . LEU A 1 72 ? -1.436 2.707 -2.247 1.00 97.69 72 LEU A C 1
ATOM 577 O O . LEU A 1 72 ? -1.743 3.893 -2.225 1.00 97.69 72 LEU A O 1
ATOM 581 N N . GLN A 1 73 ? -2.299 1.741 -2.544 1.00 97.69 73 GLN A N 1
ATOM 582 C CA . GLN A 1 73 ? -3.735 1.927 -2.739 1.00 97.69 73 GLN A CA 1
ATOM 583 C C . GLN A 1 73 ? -4.484 1.252 -1.593 1.00 97.69 73 GLN A C 1
ATOM 585 O O . GLN A 1 73 ? -4.286 0.066 -1.326 1.00 97.69 73 GLN A O 1
ATOM 590 N N . ILE A 1 74 ? -5.352 2.009 -0.932 1.00 97.12 74 ILE A N 1
ATOM 591 C CA . ILE A 1 74 ? -6.231 1.526 0.129 1.00 97.12 74 ILE A CA 1
ATOM 592 C C . ILE A 1 74 ? -7.658 1.626 -0.399 1.00 97.12 74 ILE A C 1
ATOM 594 O O . ILE A 1 74 ? -8.162 2.729 -0.611 1.00 97.12 74 ILE A O 1
ATOM 598 N N . ASN A 1 75 ? -8.288 0.477 -0.630 1.00 95.31 75 ASN A N 1
ATOM 599 C CA . ASN A 1 75 ? -9.687 0.394 -1.028 1.00 95.31 75 ASN A CA 1
ATOM 600 C C . ASN A 1 75 ? -10.549 0.423 0.239 1.00 95.31 75 ASN A C 1
ATOM 602 O O . ASN A 1 75 ? -10.596 -0.562 0.983 1.00 95.31 75 ASN A O 1
ATOM 606 N N . GLY A 1 76 ? -11.168 1.573 0.510 1.00 81.56 76 GLY A N 1
ATOM 607 C CA . GLY A 1 76 ? -12.064 1.778 1.643 1.00 81.56 76 GLY A CA 1
ATOM 608 C C . GLY A 1 76 ? -13.530 1.886 1.229 1.00 81.56 76 GLY A C 1
ATOM 609 O O . GLY A 1 76 ? -13.877 1.879 0.050 1.00 81.56 76 GLY A O 1
ATOM 610 N N . THR A 1 77 ? -14.402 2.028 2.223 1.00 78.81 77 THR A N 1
ATOM 611 C CA . THR A 1 77 ? -15.852 2.204 2.035 1.00 78.81 77 THR A CA 1
ATOM 612 C C . THR A 1 77 ? -16.214 3.550 1.399 1.00 78.81 77 THR A C 1
ATOM 614 O O . THR A 1 77 ? -17.184 3.635 0.653 1.00 78.81 77 THR A O 1
ATOM 617 N N . GLU A 1 78 ? -15.413 4.589 1.645 1.00 82.19 78 GLU A N 1
ATOM 618 C CA . GLU A 1 78 ? -15.584 5.942 1.088 1.00 82.19 78 GLU A CA 1
ATOM 619 C C . GLU A 1 78 ? -14.871 6.146 -0.261 1.00 82.19 78 GLU A C 1
ATOM 621 O O . GLU A 1 78 ? -14.789 7.267 -0.764 1.00 82.19 78 GLU A O 1
ATOM 626 N N . GLY A 1 79 ? -14.338 5.069 -0.842 1.00 86.75 79 GLY A N 1
ATOM 627 C CA . GLY A 1 79 ? -13.562 5.088 -2.076 1.00 86.75 79 GLY A CA 1
ATOM 628 C C . GLY A 1 79 ? -12.077 4.807 -1.866 1.00 86.75 79 GLY A C 1
ATOM 629 O O . GLY A 1 79 ? -11.588 4.592 -0.753 1.00 86.75 79 GLY A O 1
ATOM 630 N N . ASP A 1 80 ? -11.359 4.794 -2.984 1.00 93.94 80 ASP A N 1
ATOM 631 C CA . ASP A 1 80 ? -9.947 4.445 -3.023 1.00 93.94 80 ASP A CA 1
ATOM 632 C C . ASP A 1 80 ? -9.074 5.654 -2.692 1.00 93.94 80 ASP A C 1
ATOM 634 O O . ASP A 1 80 ? -9.271 6.749 -3.222 1.00 93.94 80 ASP A O 1
ATOM 638 N N . ARG A 1 81 ? -8.062 5.447 -1.847 1.00 95.44 81 ARG A N 1
ATOM 639 C CA . ARG A 1 81 ? -7.042 6.460 -1.553 1.00 95.44 81 ARG A CA 1
ATOM 640 C C . ARG A 1 81 ? -5.671 5.940 -1.951 1.00 95.44 81 ARG A C 1
ATOM 642 O O . ARG A 1 81 ? -5.315 4.812 -1.601 1.00 95.44 81 ARG A O 1
ATOM 649 N N . CYS A 1 82 ? -4.912 6.763 -2.671 1.00 96.75 82 CYS A N 1
ATOM 650 C CA . CYS A 1 82 ? -3.604 6.391 -3.188 1.00 96.75 82 CYS A CA 1
ATOM 651 C C . CYS A 1 82 ? -2.492 7.320 -2.711 1.00 96.75 82 CYS A C 1
ATOM 653 O O . CYS A 1 82 ? -2.633 8.541 -2.689 1.00 96.75 82 CYS A O 1
ATOM 655 N N . PHE A 1 83 ? -1.366 6.707 -2.355 1.00 95.69 83 PHE A N 1
ATOM 656 C CA . PHE A 1 83 ? -0.176 7.370 -1.842 1.00 95.69 83 PHE A CA 1
ATOM 657 C C . PHE A 1 83 ? 1.050 6.875 -2.596 1.00 95.69 83 PHE A C 1
ATOM 659 O O . PHE A 1 83 ? 1.158 5.689 -2.906 1.00 95.69 83 PHE A O 1
ATOM 666 N N . VAL A 1 84 ? 1.994 7.766 -2.867 1.00 94.94 84 VAL A N 1
ATOM 667 C CA . VAL A 1 84 ? 3.249 7.443 -3.544 1.00 94.94 84 VAL A CA 1
ATOM 668 C C . VAL A 1 84 ? 4.409 7.726 -2.621 1.00 94.94 84 VAL A C 1
ATOM 670 O O . VAL A 1 84 ? 4.470 8.768 -1.970 1.00 94.94 84 VAL A O 1
ATOM 673 N N . PHE A 1 85 ? 5.344 6.788 -2.612 1.00 91.88 85 PHE A N 1
ATOM 674 C CA . PHE A 1 85 ? 6.621 6.903 -1.941 1.00 91.88 85 PHE A CA 1
ATOM 675 C C . PHE A 1 85 ? 7.735 6.678 -2.957 1.00 91.88 85 PHE A C 1
ATOM 677 O O . PHE A 1 85 ? 7.924 5.565 -3.451 1.00 91.88 85 PHE A O 1
ATOM 684 N N . ASN A 1 86 ? 8.437 7.754 -3.308 1.00 89.94 86 ASN A N 1
ATOM 685 C CA . ASN A 1 86 ? 9.582 7.689 -4.207 1.00 89.94 86 ASN A CA 1
ATOM 686 C C . ASN A 1 86 ? 10.770 7.059 -3.469 1.00 89.94 86 ASN A C 1
ATOM 688 O O . ASN A 1 86 ? 11.065 7.474 -2.358 1.00 89.94 86 ASN A O 1
ATOM 692 N N . VAL A 1 87 ? 11.447 6.077 -4.066 1.00 84.38 87 VAL A N 1
ATOM 693 C CA . VAL A 1 87 ? 12.620 5.417 -3.469 1.00 84.38 87 VAL A CA 1
ATOM 694 C C . VAL A 1 87 ? 13.947 5.866 -4.089 1.00 84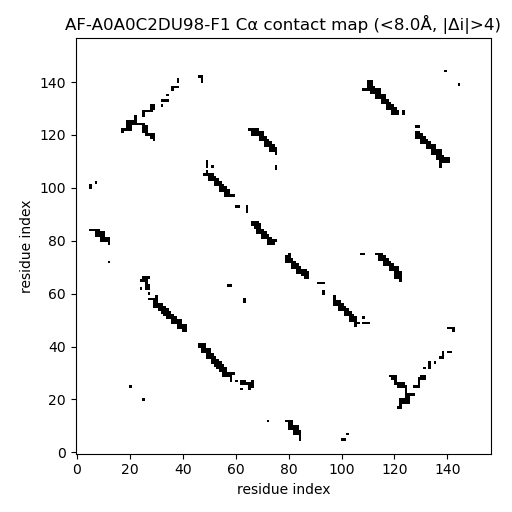.38 87 VAL A C 1
ATOM 696 O O . VAL A 1 87 ? 15.005 5.525 -3.560 1.00 84.38 87 VAL A O 1
ATOM 699 N N . THR A 1 88 ? 13.928 6.640 -5.183 1.00 72.94 88 THR A N 1
ATOM 700 C CA . THR A 1 88 ? 15.160 7.037 -5.894 1.00 72.94 88 THR A CA 1
ATOM 701 C C . THR A 1 88 ? 16.081 7.920 -5.060 1.00 72.94 88 THR A C 1
ATOM 703 O O . THR A 1 88 ? 17.293 7.900 -5.257 1.00 72.94 88 THR A O 1
ATOM 706 N N . ASP A 1 89 ? 15.524 8.653 -4.100 1.00 62.28 89 ASP A N 1
ATOM 707 C CA . ASP A 1 89 ? 16.265 9.632 -3.300 1.00 62.28 89 ASP A CA 1
ATOM 708 C C . ASP A 1 89 ? 17.092 8.976 -2.181 1.00 62.28 89 ASP A C 1
ATOM 710 O O . ASP A 1 89 ? 17.904 9.630 -1.530 1.00 62.28 89 ASP A O 1
ATOM 714 N N . PHE A 1 90 ? 16.916 7.669 -1.960 1.00 63.59 90 PHE A N 1
ATOM 715 C CA . PHE A 1 90 ? 17.484 6.955 -0.815 1.00 63.59 90 PHE A CA 1
ATOM 716 C C . PHE A 1 90 ? 18.841 6.299 -1.091 1.00 63.59 90 PHE A C 1
ATOM 718 O O . PHE A 1 90 ? 19.407 5.694 -0.183 1.00 63.59 90 PHE A O 1
ATOM 725 N N . GLY A 1 91 ? 19.376 6.408 -2.317 1.00 59.84 91 GLY A N 1
ATOM 726 C CA . GLY A 1 91 ? 20.719 5.916 -2.658 1.00 59.84 91 GLY A CA 1
ATOM 727 C C . GLY A 1 91 ? 20.937 4.435 -2.327 1.00 59.84 91 GLY A C 1
ATOM 728 O O . GLY A 1 91 ? 22.042 4.050 -1.948 1.00 59.84 91 GLY A O 1
ATOM 729 N N . TRP A 1 92 ? 19.879 3.619 -2.402 1.00 62.19 92 TRP A N 1
ATOM 730 C CA . TRP A 1 92 ? 19.926 2.219 -1.988 1.00 62.19 92 TRP A CA 1
ATOM 731 C C . TRP A 1 92 ? 20.921 1.428 -2.843 1.00 62.19 92 TRP A C 1
ATOM 733 O O . TRP A 1 92 ? 20.858 1.438 -4.074 1.00 62.19 92 TRP A O 1
ATOM 743 N N . THR A 1 93 ? 21.821 0.714 -2.172 1.00 61.78 93 THR A N 1
ATOM 744 C CA . THR A 1 93 ? 22.746 -0.246 -2.777 1.00 61.78 93 THR A CA 1
ATOM 745 C C . THR A 1 93 ? 22.428 -1.651 -2.276 1.00 61.78 93 THR A C 1
ATOM 747 O O . THR A 1 93 ? 21.908 -1.822 -1.174 1.00 61.78 93 THR A O 1
ATOM 750 N N . GLN A 1 94 ? 22.770 -2.668 -3.067 1.00 58.91 94 GLN A N 1
ATOM 751 C CA . GLN A 1 94 ? 22.523 -4.079 -2.745 1.00 58.91 94 GLN A CA 1
ATOM 752 C C . GLN A 1 94 ? 23.134 -4.522 -1.398 1.00 58.91 94 GLN A C 1
ATOM 754 O O . GLN A 1 94 ? 22.606 -5.429 -0.759 1.00 58.91 94 GLN A O 1
ATOM 759 N N . ASP A 1 95 ? 24.197 -3.850 -0.947 1.00 61.28 95 ASP A N 1
ATOM 760 C CA . ASP A 1 95 ? 24.893 -4.131 0.316 1.00 61.28 95 ASP A CA 1
ATOM 761 C C . ASP A 1 95 ? 24.239 -3.461 1.541 1.00 61.28 95 ASP A C 1
ATOM 763 O O . ASP A 1 95 ? 24.661 -3.670 2.680 1.00 61.28 95 ASP A O 1
ATOM 767 N N . SER A 1 96 ? 23.203 -2.644 1.332 1.00 63.03 96 SER A N 1
ATOM 768 C CA . SER A 1 96 ? 22.458 -2.000 2.412 1.00 63.03 96 SER A CA 1
ATOM 769 C C . SER A 1 96 ? 21.446 -2.975 3.015 1.00 63.03 96 SER A C 1
ATOM 771 O O . SER A 1 96 ? 20.677 -3.612 2.292 1.00 63.03 96 SER A O 1
ATOM 773 N N . ALA A 1 97 ? 21.393 -3.062 4.350 1.00 66.81 97 ALA A N 1
ATOM 774 C CA . ALA A 1 97 ? 20.332 -3.793 5.044 1.00 66.81 97 ALA A CA 1
ATOM 775 C C . ALA A 1 97 ? 18.959 -3.344 4.511 1.00 66.81 97 ALA A C 1
ATOM 777 O O . ALA A 1 97 ? 18.714 -2.142 4.427 1.00 66.81 97 ALA A O 1
ATOM 778 N N . SER A 1 98 ? 18.092 -4.291 4.126 1.00 73.19 98 SER A N 1
ATOM 779 C CA . SER A 1 98 ? 16.801 -3.986 3.490 1.00 73.19 98 SER A CA 1
ATOM 780 C C . SER A 1 98 ? 15.944 -3.101 4.411 1.00 73.19 98 SER A C 1
ATOM 782 O O . SER A 1 98 ? 15.486 -3.587 5.453 1.00 73.19 98 SER A O 1
ATOM 784 N N . PRO A 1 99 ? 15.754 -1.803 4.094 1.00 81.38 99 PRO A N 1
ATOM 785 C CA . PRO A 1 99 ? 15.016 -0.903 4.966 1.00 81.38 99 PRO A CA 1
ATOM 786 C C . PRO A 1 99 ? 13.547 -1.319 5.033 1.00 81.38 99 PRO A C 1
ATOM 788 O O . PRO A 1 99 ? 12.970 -1.798 4.052 1.00 81.38 99 PRO A O 1
ATOM 791 N N . ARG A 1 100 ? 12.943 -1.108 6.207 1.00 89.44 100 ARG A N 1
ATOM 792 C CA . ARG A 1 100 ? 11.499 -1.219 6.395 1.00 89.44 100 ARG A CA 1
ATOM 793 C C . ARG A 1 100 ? 10.870 0.163 6.287 1.00 89.44 100 ARG A C 1
ATOM 795 O O . ARG A 1 100 ? 11.249 1.081 7.014 1.00 89.44 100 ARG A O 1
ATOM 802 N N . PHE A 1 101 ? 9.923 0.292 5.374 1.00 90.69 101 PHE A N 1
ATOM 803 C CA . PHE A 1 101 ? 9.115 1.488 5.199 1.00 90.69 101 PHE A CA 1
ATOM 804 C C . PHE A 1 101 ? 7.823 1.340 5.986 1.00 90.69 101 PHE A C 1
ATOM 806 O O . PHE A 1 101 ? 7.320 0.226 6.133 1.00 90.69 101 PHE A O 1
ATOM 813 N N . HIS A 1 102 ? 7.313 2.461 6.484 1.00 93.62 102 HIS A N 1
ATOM 814 C CA . HIS A 1 102 ? 6.124 2.523 7.324 1.00 93.62 102 HIS A CA 1
ATOM 815 C C . HIS A 1 102 ? 5.205 3.626 6.815 1.00 93.62 102 HIS A C 1
ATOM 817 O O . HIS A 1 102 ? 5.652 4.751 6.590 1.00 93.62 102 HIS A O 1
ATOM 823 N N . PHE A 1 103 ? 3.930 3.296 6.660 1.00 94.50 103 PHE A N 1
ATOM 824 C CA . PHE A 1 103 ? 2.843 4.220 6.397 1.00 94.50 103 PHE A CA 1
ATOM 825 C C . PHE A 1 103 ? 1.849 4.106 7.550 1.00 94.50 103 PHE A C 1
ATOM 827 O O . PHE A 1 103 ? 1.153 3.100 7.682 1.00 94.50 103 PHE A O 1
ATOM 834 N N . THR A 1 104 ? 1.781 5.144 8.378 1.00 93.69 104 THR A N 1
ATOM 835 C CA . THR A 1 104 ? 0.896 5.178 9.545 1.00 93.69 104 THR A CA 1
ATOM 836 C C . THR A 1 104 ? -0.293 6.092 9.301 1.00 93.69 104 THR A C 1
ATOM 838 O O . THR A 1 104 ? -0.125 7.206 8.799 1.00 93.69 104 THR A O 1
ATOM 841 N N . SER A 1 105 ? -1.484 5.672 9.718 1.00 92.50 105 SER A N 1
ATOM 842 C CA . SER A 1 105 ? -2.681 6.506 9.668 1.00 92.50 105 SER A CA 1
ATOM 843 C C . SER A 1 105 ? -3.584 6.309 10.879 1.00 92.50 105 SER A C 1
ATOM 845 O O . SER A 1 105 ? -3.700 5.209 11.415 1.00 92.50 105 SER A O 1
ATOM 847 N N . GLU A 1 106 ? -4.264 7.390 11.259 1.00 91.38 106 GLU A N 1
ATOM 848 C CA . GLU A 1 106 ? -5.265 7.416 12.327 1.00 91.38 106 GLU A CA 1
ATOM 849 C C . GLU A 1 106 ? -6.668 7.813 11.835 1.00 91.38 106 GLU A C 1
ATOM 851 O O . GLU A 1 106 ? -7.578 7.993 12.639 1.00 91.38 106 GLU A O 1
ATOM 856 N N . SER A 1 107 ? -6.837 8.020 10.524 1.00 89.81 107 SER A N 1
ATOM 857 C CA . SER A 1 107 ? -8.061 8.596 9.938 1.00 89.81 107 SER A CA 1
ATOM 858 C C . SER A 1 107 ? -8.490 7.969 8.612 1.00 89.81 107 SER A C 1
ATOM 860 O O . SER A 1 107 ? -9.516 8.344 8.052 1.00 89.81 107 SER A O 1
ATOM 862 N N . LEU A 1 108 ? -7.695 7.047 8.062 1.00 92.00 108 LEU A N 1
ATOM 863 C CA . LEU A 1 108 ? -8.037 6.330 6.830 1.00 92.00 108 LEU A CA 1
ATOM 864 C C . LEU A 1 108 ? -8.860 5.064 7.081 1.00 92.00 108 LEU A C 1
ATOM 866 O O . LEU A 1 108 ? -9.420 4.504 6.140 1.00 92.00 108 LEU A O 1
ATOM 870 N N . PHE A 1 109 ? -8.885 4.599 8.327 1.00 93.94 109 PHE A N 1
ATOM 871 C CA . PHE A 1 109 ? -9.432 3.309 8.706 1.00 93.94 109 PHE A CA 1
ATOM 872 C C . PHE A 1 109 ? -10.492 3.474 9.780 1.00 93.94 109 PHE A C 1
ATOM 874 O O . PHE A 1 109 ? -10.326 4.259 10.710 1.00 93.94 109 PHE A O 1
ATOM 881 N N . GLU A 1 110 ? -11.525 2.653 9.675 1.00 94.00 110 GLU A N 1
ATOM 882 C CA . GLU A 1 110 ? -12.622 2.575 10.623 1.00 94.00 110 GLU A CA 1
ATOM 883 C C . GLU A 1 110 ? -12.609 1.226 11.343 1.00 94.00 110 GLU A C 1
ATOM 885 O O . GLU A 1 110 ? -12.225 0.189 10.791 1.00 94.00 110 GLU A O 1
ATOM 890 N N . PHE A 1 111 ? -13.034 1.226 12.606 1.00 94.56 111 PHE A N 1
ATOM 891 C CA . PHE A 1 111 ? -13.137 -0.002 13.391 1.00 94.56 111 PHE A CA 1
ATOM 892 C C . PHE A 1 111 ? -14.120 -0.992 12.753 1.00 94.56 111 PHE A C 1
ATOM 894 O O . PHE A 1 111 ? -15.190 -0.615 12.291 1.00 94.56 111 PHE A O 1
ATOM 901 N N . SER A 1 112 ? -13.825 -2.290 12.864 1.00 93.88 112 SER A N 1
ATOM 902 C CA . SER A 1 112 ? -14.640 -3.421 12.373 1.00 93.88 112 SER A CA 1
ATOM 903 C C . SER A 1 112 ? -14.785 -3.561 10.851 1.00 93.88 112 SER A C 1
ATOM 905 O O . SER A 1 112 ? -15.324 -4.585 10.404 1.00 93.88 112 SER A O 1
ATOM 907 N N . GLU A 1 113 ? -14.272 -2.602 10.080 1.00 95.44 113 GLU A N 1
ATOM 908 C CA . GLU A 1 113 ? -14.317 -2.591 8.619 1.00 95.44 113 GLU A CA 1
ATOM 909 C C . GLU A 1 113 ? -13.191 -3.422 7.983 1.00 95.44 113 GLU A C 1
ATOM 911 O O . GLU A 1 113 ? -12.137 -3.670 8.581 1.00 95.44 113 GLU A O 1
ATOM 916 N N . GLY A 1 114 ? -13.447 -3.903 6.765 1.00 95.25 114 GLY A N 1
ATOM 917 C CA . GLY A 1 114 ? -12.496 -4.660 5.951 1.00 95.25 114 GLY A CA 1
ATOM 918 C C . GLY A 1 114 ? -11.899 -3.798 4.845 1.00 95.25 114 GLY A C 1
ATOM 919 O O . GLY A 1 114 ? -12.627 -3.077 4.169 1.00 95.25 114 GLY A O 1
ATOM 920 N N . TYR A 1 115 ? -10.589 -3.904 4.643 1.00 96.75 115 TYR A N 1
ATOM 921 C CA . TYR A 1 115 ? -9.850 -3.136 3.648 1.00 96.75 115 TYR A CA 1
ATOM 922 C C . 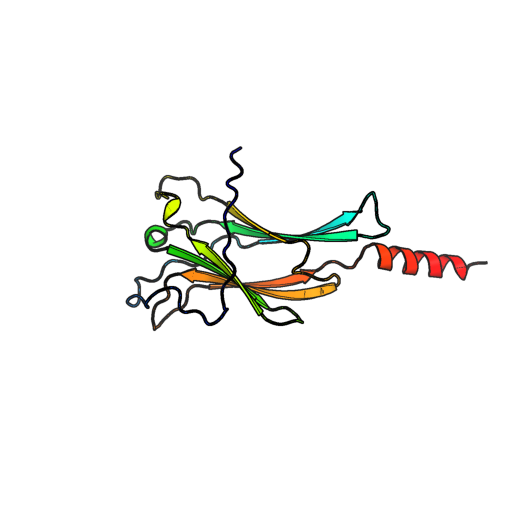TYR A 1 115 ? -9.006 -4.048 2.773 1.00 96.75 115 TYR A C 1
ATOM 924 O O . TYR A 1 115 ? -8.305 -4.936 3.272 1.00 96.75 115 TYR A O 1
ATOM 932 N N . ARG A 1 116 ? -9.002 -3.737 1.476 1.00 97.25 116 ARG A N 1
ATOM 933 C CA . ARG A 1 116 ? -8.039 -4.278 0.523 1.00 97.25 116 ARG A CA 1
ATOM 934 C C . ARG A 1 116 ? -6.914 -3.270 0.337 1.00 97.25 116 ARG A C 1
ATOM 936 O O . ARG A 1 116 ? -7.132 -2.141 -0.095 1.00 97.25 116 ARG A O 1
ATOM 943 N N . ILE A 1 117 ? -5.704 -3.681 0.684 1.00 97.75 117 ILE A N 1
ATOM 944 C CA . ILE A 1 117 ? -4.496 -2.864 0.614 1.00 97.75 117 ILE A CA 1
ATOM 945 C C . ILE A 1 117 ? -3.628 -3.424 -0.506 1.00 97.75 117 ILE A C 1
ATOM 947 O O . ILE A 1 117 ? -3.180 -4.569 -0.439 1.00 97.75 117 ILE A O 1
ATOM 951 N N . THR A 1 118 ? -3.396 -2.624 -1.541 1.00 98.25 118 THR A N 1
ATOM 952 C CA . THR A 1 118 ? -2.582 -3.007 -2.697 1.00 98.25 118 THR A CA 1
ATOM 953 C C . THR A 1 118 ? -1.333 -2.139 -2.754 1.00 98.25 118 THR A C 1
ATOM 955 O O . THR A 1 118 ? -1.421 -0.915 -2.815 1.00 98.25 118 THR A O 1
ATOM 958 N N . LEU A 1 119 ? -0.161 -2.768 -2.748 1.00 98.12 119 LEU A N 1
ATOM 959 C CA . LEU A 1 119 ? 1.129 -2.097 -2.852 1.00 98.12 119 LEU A CA 1
ATOM 960 C C . LEU A 1 119 ? 1.767 -2.436 -4.198 1.00 98.12 119 LEU A C 1
ATOM 962 O O . LEU A 1 119 ? 2.125 -3.585 -4.445 1.00 98.12 119 LEU A O 1
ATOM 966 N N . TYR A 1 120 ? 1.908 -1.436 -5.059 1.00 97.62 120 TYR A N 1
ATOM 967 C CA . TYR A 1 120 ? 2.533 -1.553 -6.371 1.00 97.62 120 TYR A CA 1
ATOM 968 C C . TYR A 1 120 ? 4.010 -1.173 -6.295 1.00 97.62 120 TYR A C 1
ATOM 970 O O . TYR A 1 120 ? 4.350 -0.133 -5.727 1.00 97.62 120 TYR A O 1
ATOM 978 N N . SER A 1 121 ? 4.866 -1.958 -6.942 1.00 96.19 121 SER A N 1
ATOM 979 C CA . SER A 1 121 ? 6.255 -1.594 -7.229 1.00 96.19 121 SER A CA 1
ATOM 980 C C . SER A 1 121 ? 6.335 -0.984 -8.629 1.00 96.19 121 SER A C 1
ATOM 982 O O . SER A 1 121 ? 5.902 -1.599 -9.604 1.00 96.19 121 SER A O 1
ATOM 984 N N . LEU A 1 122 ? 6.885 0.225 -8.748 1.00 96.19 122 LEU A N 1
ATOM 985 C CA . LEU A 1 122 ? 6.905 0.996 -9.996 1.00 96.19 122 LEU A CA 1
ATOM 986 C C . LEU A 1 122 ? 8.329 1.221 -10.523 1.00 96.19 122 LEU A C 1
ATOM 988 O O . LEU A 1 122 ? 9.249 1.394 -9.715 1.00 96.19 122 LEU A O 1
ATOM 992 N N . PRO A 1 123 ? 8.523 1.294 -11.856 1.00 95.94 123 PRO A N 1
ATOM 993 C CA . PRO A 1 123 ? 7.506 1.310 -12.924 1.00 95.94 123 PRO A CA 1
ATOM 994 C C . PRO A 1 123 ? 7.033 -0.084 -13.379 1.00 95.94 123 PRO A C 1
ATOM 996 O O . PRO A 1 123 ? 7.808 -1.030 -13.409 1.00 95.94 123 PRO A O 1
ATOM 999 N N . ALA A 1 124 ? 5.772 -0.203 -13.801 1.00 96.38 124 ALA A N 1
ATOM 1000 C CA . ALA A 1 124 ? 5.236 -1.437 -14.387 1.00 96.38 124 ALA A CA 1
ATOM 1001 C C . ALA A 1 124 ? 5.634 -1.600 -15.867 1.00 96.38 124 ALA A C 1
ATOM 1003 O O . ALA A 1 124 ? 5.953 -0.619 -16.543 1.00 96.38 124 ALA A O 1
ATOM 1004 N N . SER A 1 125 ? 5.573 -2.826 -16.390 1.00 95.25 125 SER A N 1
ATOM 1005 C CA . SER A 1 125 ? 5.630 -3.087 -17.833 1.00 95.25 125 SER A CA 1
ATOM 1006 C C . SER A 1 125 ? 4.226 -3.256 -18.413 1.00 95.25 125 SER A C 1
ATOM 1008 O O . SER A 1 125 ? 3.240 -3.372 -17.687 1.00 95.25 125 SER A O 1
ATOM 1010 N N . THR A 1 126 ? 4.109 -3.283 -19.741 1.00 91.69 126 THR A N 1
ATOM 1011 C CA . THR A 1 126 ? 2.818 -3.532 -20.413 1.00 91.69 126 THR A CA 1
ATOM 1012 C C . THR A 1 126 ? 2.285 -4.945 -20.175 1.00 91.69 126 THR A C 1
ATOM 1014 O O . THR A 1 126 ? 1.084 -5.172 -20.275 1.00 91.69 126 THR A O 1
ATOM 1017 N N . SER A 1 127 ? 3.168 -5.894 -19.860 1.00 92.56 127 SER A N 1
ATOM 1018 C CA . SER A 1 127 ? 2.824 -7.295 -19.611 1.00 92.56 127 SER A CA 1
ATOM 1019 C C . SER A 1 127 ? 2.645 -7.630 -18.133 1.00 92.56 127 SER A C 1
ATOM 1021 O O . SER A 1 127 ? 2.021 -8.640 -17.816 1.00 92.56 127 SER A O 1
ATOM 1023 N N . ARG A 1 128 ? 3.237 -6.845 -17.223 1.00 94.50 128 ARG A N 1
ATOM 1024 C CA . ARG A 1 128 ? 3.245 -7.154 -15.792 1.00 94.50 128 ARG A CA 1
ATOM 1025 C C . ARG A 1 128 ? 3.262 -5.891 -14.940 1.00 94.50 128 ARG A C 1
ATOM 1027 O O . ARG A 1 128 ? 4.134 -5.036 -15.075 1.00 94.50 128 ARG A O 1
ATOM 1034 N N . THR A 1 129 ? 2.367 -5.878 -13.960 1.00 95.62 129 THR A N 1
ATOM 1035 C CA . THR A 1 129 ? 2.359 -4.909 -12.865 1.00 95.62 129 THR A CA 1
ATOM 1036 C C . THR A 1 129 ? 2.766 -5.628 -11.579 1.00 95.62 129 THR A C 1
ATOM 1038 O O . THR A 1 129 ? 1.958 -6.391 -11.049 1.00 95.62 129 THR A O 1
ATOM 1041 N N . PRO A 1 130 ? 3.996 -5.434 -11.073 1.00 95.94 130 PRO A N 1
ATOM 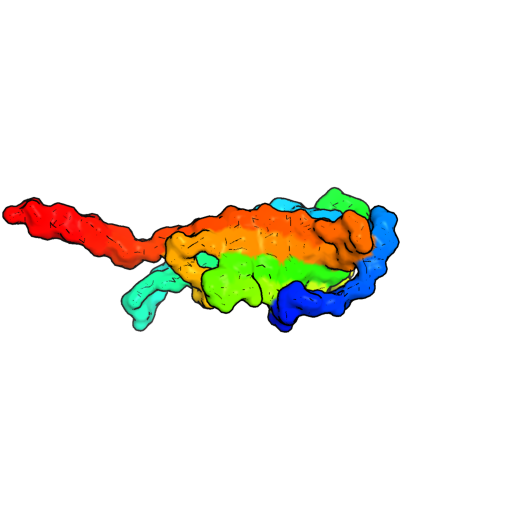1042 C CA . PRO A 1 130 ? 4.417 -6.042 -9.817 1.00 95.94 130 PRO A CA 1
ATOM 1043 C C . PRO A 1 130 ? 3.650 -5.403 -8.655 1.00 95.94 130 PRO A C 1
ATOM 1045 O O . PRO A 1 130 ? 3.751 -4.197 -8.416 1.00 95.94 130 PRO A O 1
ATOM 1048 N N . LEU A 1 131 ? 2.858 -6.205 -7.947 1.00 97.31 131 LEU A N 1
ATOM 1049 C CA . LEU A 1 131 ? 2.063 -5.751 -6.812 1.00 97.31 131 LEU A CA 1
ATOM 1050 C C . LEU A 1 131 ? 1.895 -6.840 -5.755 1.00 97.31 131 LEU A C 1
ATOM 1052 O O . LEU A 1 131 ? 1.940 -8.029 -6.059 1.00 97.31 131 LEU A O 1
ATOM 1056 N N . VAL A 1 132 ? 1.633 -6.415 -4.523 1.00 97.81 132 VAL A N 1
ATOM 1057 C CA . VAL A 1 132 ? 1.226 -7.279 -3.411 1.00 97.81 132 VAL A CA 1
ATOM 1058 C C . VAL A 1 132 ? -0.124 -6.809 -2.893 1.00 97.81 132 VAL A C 1
ATOM 1060 O O . VAL A 1 132 ? -0.345 -5.612 -2.723 1.00 97.81 132 VAL A O 1
ATOM 1063 N N . VAL A 1 133 ? -1.017 -7.755 -2.609 1.00 97.81 133 VAL A N 1
ATOM 1064 C CA . VAL A 1 133 ? -2.338 -7.483 -2.034 1.00 97.81 133 VAL A CA 1
ATOM 1065 C C . VAL A 1 133 ? -2.413 -8.052 -0.623 1.00 97.81 133 VAL A C 1
ATOM 1067 O O . VAL A 1 133 ? -2.033 -9.201 -0.385 1.00 97.81 13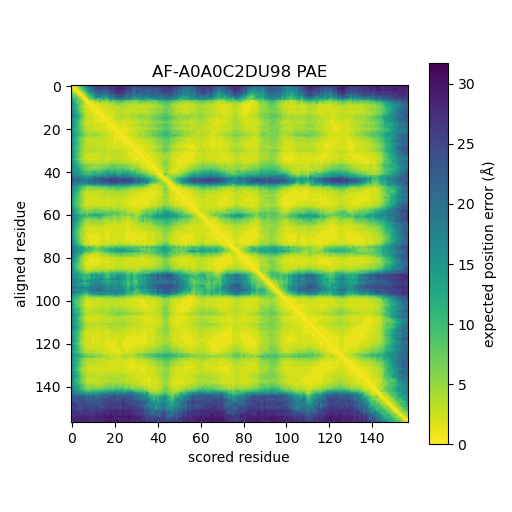3 VAL A O 1
ATOM 1070 N N . LYS A 1 134 ? -2.946 -7.262 0.308 1.00 97.69 134 LYS A N 1
ATOM 1071 C CA . LYS A 1 134 ? -3.308 -7.683 1.660 1.00 97.69 134 LYS A CA 1
ATOM 1072 C C . LYS A 1 134 ? -4.749 -7.300 1.956 1.00 97.69 134 LYS A C 1
ATOM 1074 O O . LYS A 1 134 ? -5.103 -6.129 1.931 1.00 97.69 134 LYS A O 1
ATOM 1079 N N . GLU A 1 135 ? -5.551 -8.303 2.275 1.00 96.88 135 GLU A N 1
ATOM 1080 C CA . GLU A 1 135 ? -6.866 -8.106 2.876 1.00 96.88 135 GLU A CA 1
ATOM 1081 C C . GLU A 1 135 ? -6.676 -8.022 4.393 1.00 96.88 135 GLU A C 1
ATOM 1083 O O . GLU A 1 135 ? -6.027 -8.891 4.984 1.00 96.88 135 GLU A O 1
ATOM 1088 N N . SER A 1 136 ? -7.201 -6.976 5.025 1.00 95.75 136 SER A N 1
ATOM 1089 C CA . SER A 1 136 ? -7.096 -6.784 6.471 1.00 95.75 136 SER A CA 1
ATOM 1090 C C . SER A 1 136 ? -8.414 -6.297 7.046 1.00 95.75 136 SER A C 1
ATOM 1092 O O . SER A 1 136 ? -9.039 -5.382 6.512 1.00 95.75 136 SER A O 1
ATOM 1094 N N . ARG A 1 137 ? -8.833 -6.904 8.158 1.00 95.56 137 ARG A N 1
ATOM 1095 C CA . ARG A 1 137 ? -10.005 -6.468 8.914 1.00 95.56 137 ARG A CA 1
ATOM 1096 C C . ARG A 1 137 ? -9.557 -5.736 10.167 1.00 95.56 137 ARG A C 1
ATOM 1098 O O . ARG A 1 137 ? -8.814 -6.294 10.972 1.00 95.56 137 ARG A O 1
ATOM 1105 N N . MET A 1 138 ? -10.034 -4.509 10.329 1.00 95.62 138 MET A N 1
ATOM 1106 C CA . MET A 1 138 ? -9.716 -3.682 11.485 1.00 95.62 138 MET A CA 1
ATOM 1107 C C . MET A 1 138 ? -10.341 -4.260 12.759 1.00 95.62 138 MET A C 1
ATOM 1109 O O . MET A 1 138 ? -11.412 -4.880 12.700 1.00 95.62 138 MET A O 1
ATOM 1113 N N . PRO A 1 139 ? -9.696 -4.069 13.925 1.00 94.56 139 PRO A N 1
ATOM 1114 C CA . PRO A 1 139 ? -10.216 -4.568 15.189 1.00 94.56 139 PRO A CA 1
ATOM 1115 C C . PRO A 1 139 ? -11.583 -3.956 15.513 1.00 94.56 139 PRO A C 1
ATOM 1117 O O . PRO A 1 139 ? -11.987 -2.931 14.963 1.00 94.56 139 PRO A O 1
ATOM 1120 N N . VAL A 1 140 ? -12.303 -4.587 16.435 1.00 92.75 140 VAL A N 1
ATOM 1121 C CA . VAL A 1 140 ? -13.527 -4.011 17.001 1.00 92.75 140 VAL A CA 1
ATOM 1122 C C . VAL A 1 140 ? -13.149 -2.875 17.952 1.00 92.75 140 VAL A C 1
ATOM 1124 O O . VAL A 1 140 ? -12.176 -2.998 18.695 1.00 92.75 140 VAL A O 1
ATOM 1127 N N . ASP A 1 141 ? -13.927 -1.788 17.954 1.00 90.19 141 ASP A N 1
ATOM 1128 C CA . ASP A 1 141 ? -13.768 -0.704 18.930 1.00 90.19 141 ASP A CA 1
ATOM 1129 C C . ASP A 1 141 ? -13.924 -1.266 20.355 1.00 90.19 141 ASP A C 1
ATOM 1131 O O . ASP A 1 141 ? -15.006 -1.770 20.698 1.00 90.19 141 ASP A O 1
ATOM 1135 N N . PRO A 1 142 ? -12.890 -1.160 21.212 1.00 86.81 142 PRO A N 1
ATOM 1136 C CA . PRO A 1 142 ? -12.968 -1.659 22.577 1.00 86.81 142 PRO A CA 1
ATOM 1137 C C . PRO A 1 142 ? -14.151 -1.073 23.359 1.00 86.81 142 PRO A C 1
ATOM 1139 O O . PRO A 1 142 ? -14.761 -1.779 24.158 1.00 86.81 142 PRO A O 1
ATOM 1142 N N . GLY A 1 143 ? -14.561 0.171 23.087 1.00 82.69 143 GLY A N 1
ATOM 1143 C CA . GLY A 1 143 ? -15.705 0.820 23.737 1.00 82.69 143 GLY A CA 1
ATOM 1144 C C . GLY A 1 143 ? -17.036 0.088 23.524 1.00 82.69 143 GLY A C 1
ATOM 1145 O O . GLY A 1 143 ? -17.896 0.092 24.409 1.00 82.69 143 GLY A O 1
ATOM 1146 N N . LYS A 1 144 ? -17.201 -0.596 22.385 1.00 73.25 144 LYS A N 1
ATOM 1147 C CA . LYS A 1 144 ? -18.393 -1.407 22.085 1.00 73.25 144 LYS A CA 1
ATOM 1148 C C . LYS A 1 144 ? -18.356 -2.775 22.770 1.00 73.25 144 LYS A C 1
ATOM 1150 O O . LYS A 1 144 ? -19.414 -3.283 23.141 1.00 73.25 144 LYS A O 1
ATOM 1155 N N . LEU A 1 145 ? -17.167 -3.339 22.996 1.00 65.94 145 LEU A N 1
ATOM 1156 C CA . LEU A 1 145 ? -17.005 -4.604 23.721 1.00 65.94 145 LEU A CA 1
ATOM 1157 C C . LEU A 1 145 ? -17.456 -4.463 25.182 1.00 65.94 145 LEU A C 1
ATOM 1159 O O . LEU A 1 145 ? -18.250 -5.274 25.658 1.00 65.94 145 LEU A O 1
ATOM 1163 N N . TRP A 1 146 ? -17.048 -3.393 25.872 1.00 58.38 146 TRP A N 1
ATOM 1164 C CA . TRP A 1 146 ? -17.401 -3.173 27.284 1.00 58.38 146 TRP A CA 1
ATOM 1165 C C . TRP A 1 146 ? -18.910 -3.030 27.527 1.00 58.38 146 TRP A C 1
ATOM 1167 O O . TRP A 1 146 ? -19.425 -3.546 28.519 1.00 58.38 146 TRP A O 1
ATOM 1177 N N . ARG A 1 147 ? -19.649 -2.385 26.613 1.00 56.44 147 ARG A N 1
ATOM 1178 C CA . ARG A 1 147 ? -21.112 -2.234 26.743 1.00 56.44 147 ARG A CA 1
ATOM 1179 C C . ARG A 1 147 ? -21.851 -3.566 26.626 1.00 56.44 147 ARG A C 1
ATOM 1181 O O . ARG A 1 147 ? -22.862 -3.753 27.296 1.00 56.44 147 ARG A O 1
ATOM 1188 N N . HIS A 1 148 ? -21.335 -4.496 25.822 1.00 52.38 148 HIS A N 1
ATOM 1189 C CA . HIS A 1 148 ? -21.920 -5.829 25.689 1.00 52.38 148 HIS A CA 1
ATOM 1190 C C . HIS A 1 148 ? -21.761 -6.642 26.985 1.00 52.38 148 HIS A C 1
ATOM 1192 O O . HIS A 1 148 ? -22.715 -7.267 27.442 1.00 52.38 148 HIS A O 1
ATOM 1198 N N . PHE A 1 149 ? -20.599 -6.557 27.641 1.00 51.75 149 PHE A N 1
ATOM 1199 C CA . PHE A 1 149 ? -20.375 -7.207 28.939 1.00 51.75 149 PHE A CA 1
ATOM 1200 C C . PHE A 1 149 ? -21.165 -6.555 30.085 1.00 51.75 149 PHE A C 1
ATOM 1202 O O . PHE A 1 149 ? -21.717 -7.262 30.927 1.00 51.75 149 PHE A O 1
ATOM 1209 N N . ALA A 1 150 ? -21.292 -5.225 30.101 1.00 54.03 150 ALA A N 1
ATOM 1210 C CA . ALA A 1 150 ? -22.080 -4.523 31.117 1.00 54.03 150 ALA A CA 1
ATOM 1211 C C . ALA A 1 150 ? -23.585 -4.854 31.039 1.00 54.03 150 ALA A C 1
ATOM 1213 O O . ALA A 1 150 ? -24.242 -5.011 32.071 1.00 54.03 150 ALA A O 1
ATOM 1214 N N . ALA A 1 151 ? -24.134 -5.026 29.831 1.00 53.44 151 ALA A N 1
ATOM 1215 C CA . ALA A 1 151 ? -25.530 -5.421 29.642 1.00 53.44 151 ALA A CA 1
ATOM 1216 C C . ALA A 1 151 ? -25.823 -6.821 30.212 1.00 53.44 151 ALA A C 1
ATOM 1218 O O . ALA A 1 151 ? -26.839 -7.004 30.879 1.00 53.44 151 ALA A O 1
ATOM 1219 N N . ILE A 1 152 ? -24.909 -7.785 30.048 1.00 53.59 152 ILE A N 1
ATOM 1220 C CA . ILE A 1 152 ? -25.067 -9.150 30.586 1.00 53.59 152 ILE A CA 1
ATOM 1221 C C . ILE A 1 152 ? -25.124 -9.146 32.125 1.00 53.59 152 ILE A C 1
ATOM 1223 O O . ILE A 1 152 ? -25.868 -9.923 32.718 1.00 53.59 152 ILE A O 1
ATOM 1227 N N . HIS A 1 153 ? -24.411 -8.236 32.793 1.00 47.34 153 HIS A N 1
ATOM 1228 C CA . HIS A 1 153 ? -24.464 -8.105 34.256 1.00 47.34 153 HIS A CA 1
ATOM 1229 C C . HIS A 1 153 ? -25.648 -7.292 34.789 1.00 47.34 153 HIS A C 1
ATOM 1231 O O . HIS A 1 153 ? -25.904 -7.319 35.991 1.00 47.34 153 HIS A O 1
ATOM 1237 N N . THR A 1 154 ? -26.409 -6.615 33.927 1.00 49.84 154 THR A N 1
ATOM 1238 C CA . THR A 1 154 ? -27.602 -5.867 34.360 1.00 49.84 154 THR A CA 1
ATOM 1239 C C . THR A 1 154 ? -28.856 -6.755 34.411 1.00 49.84 154 THR A C 1
ATOM 1241 O O . THR A 1 154 ? -29.797 -6.436 35.128 1.00 49.84 154 THR A O 1
ATOM 1244 N N . PHE A 1 155 ? -28.850 -7.909 33.733 1.00 46.66 155 PHE A N 1
ATOM 1245 C CA . PHE A 1 155 ? -29.938 -8.902 33.766 1.00 46.66 155 PHE A CA 1
ATOM 1246 C C . PHE A 1 155 ? -29.774 -9.987 34.849 1.00 46.66 155 PHE A C 1
ATOM 1248 O O . PHE A 1 155 ? -30.580 -10.910 34.916 1.00 46.66 155 PHE A O 1
ATOM 1255 N N . ALA A 1 156 ? -28.747 -9.887 35.700 1.00 46.28 156 ALA A N 1
ATOM 1256 C CA . ALA A 1 156 ? -28.474 -10.825 36.794 1.00 46.28 156 ALA A CA 1
ATOM 1257 C C . ALA A 1 156 ? -28.786 -10.231 38.185 1.00 46.28 156 ALA A C 1
ATOM 1259 O O . ALA A 1 156 ? -28.024 -10.435 39.133 1.00 46.28 156 ALA A O 1
ATOM 1260 N N . LYS A 1 157 ? -29.882 -9.473 38.306 1.00 41.34 157 LYS A N 1
ATOM 1261 C CA . LYS A 1 157 ? -30.454 -9.042 39.590 1.00 41.34 157 LYS A CA 1
ATOM 1262 C C . LYS A 1 157 ? -31.933 -9.375 39.664 1.00 41.34 157 LYS A C 1
ATOM 1264 O O . LYS A 1 157 ? -32.622 -9.139 38.650 1.00 41.34 157 LYS A O 1
#

Secondary structure (DSSP, 8-state):
--------EEE-TT---SPPBPTT-SPPPPEEEEEEEEEEE-TTSSSEEEEEEEEEE--SSGGGGG--EEEEEEEETTEEEEEEEE-GGG---TTS--PEEEEEESSS--TT-EEEEEEEEESPBSS---EEEEEEEPPPPHHHHHHHHHHHHHS--

InterPro domains:
  IPR038683 Interleukin-17 receptor A/B, FnIII-like domain 1 superfamily [G3DSA:2.60.40.2160] (10-143)

Sequence (157 aa):
MLIAYYIFITVDCNEKLFDPVATGREPPEAHDVRVEAFAKAMARQEGHQLHVDISWQMPPNNNSVLLRAFKLQINGTEGDRCFVFNVTDFGWTQDSASPRFHFTSESLFEFSEGYRITLYSLPASTSRTPLVVKESRMPVDPGKLWRHFAAIHTFAK

Foldseek 3Di:
DDPPPQDKDWDDPPDDPDDADAPPLAAAAWADWDKDWDWDCDPPDHFTFIKIKTKTWQDLDPSSVSFQWKKKWKQDPVGIIIIIGGPPVVPDDSPDDTDMDIDMDRPPDDAQDKIKIKIWGDDHHPVDTHIDIDIDTHHHTVVVVVVVVVVVVVVVD

Solvent-accessible surface area (backbone atoms only — not comparable to full-atom values): 9281 Å² total; per-residue (Å²): 134,85,81,73,82,75,72,68,43,80,48,65,79,86,60,82,87,60,73,68,36,59,78,92,56,37,15,56,40,65,28,79,75,45,78,49,72,50,77,41,77,44,94,90,48,97,55,68,45,49,39,35,40,39,31,34,26,54,39,96,51,85,51,43,79,49,39,41,29,40,39,41,36,40,44,47,95,93,47,75,48,24,36,36,36,74,48,66,86,68,74,80,50,94,88,51,80,70,56,74,48,76,48,74,44,66,77,85,65,57,68,60,40,70,34,46,37,37,39,33,22,24,38,30,19,89,84,46,71,31,56,44,79,45,80,47,70,40,59,69,54,65,77,61,54,56,55,57,56,52,53,62,63,66,74,74,117

Nearest PDB structures (foldseek):
  5nan-assembly1_B  TM=7.838E-01  e=6.686E-06  Homo sapiens
  4hsa-assembly2_F  TM=7.767E-01  e=9.653E-06  Homo sapiens
  7uwm-assembly1_C  TM=7.970E-01  e=1.719E-05  Homo sapiens
  7uwm-assembly1_F  TM=7.775E-01  e=1.909E-05  Homo sapiens
  7uwn-assembly1_C  TM=7.692E-01  e=1.136E-04  Homo sapiens

Mean predicted aligned error: 8.1 Å

Organism: NCBI:txid51022